Protein AF-A0A926HCY9-F1 (afdb_monomer_lite)

Radius of gyration: 20.67 Å; chains: 1; bounding box: 70×33×45 Å

Secondary structure (DSSP, 8-state):
-----------------------EEEE---TTS-HHHHHHHHHHHHHHHHSS--SEEEE-GGG----SSSEEEE-TTSPTTEEEEESS-GGGG---

Structure (mmCIF, N/CA/C/O backbone):
data_AF-A0A926HCY9-F1
#
_entry.id   AF-A0A926HCY9-F1
#
loop_
_atom_site.group_PDB
_atom_site.id
_atom_site.type_symbol
_atom_site.label_atom_id
_atom_site.label_alt_id
_atom_site.label_comp_id
_atom_site.label_asym_id
_atom_site.label_entity_id
_atom_site.label_seq_id
_atom_site.pdbx_PDB_ins_code
_atom_site.Cartn_x
_atom_site.Cartn_y
_atom_site.Cartn_z
_atom_site.occupancy
_atom_site.B_iso_or_equiv
_atom_site.auth_seq_id
_atom_site.auth_comp_id
_atom_site.auth_asym_id
_atom_site.auth_atom_id
_atom_site.pdbx_PDB_model_num
ATOM 1 N N . MET A 1 1 ? 56.743 -25.888 -30.299 1.00 43.62 1 MET A N 1
ATOM 2 C CA . MET A 1 1 ? 56.327 -24.474 -30.386 1.00 43.62 1 MET A CA 1
ATOM 3 C C . MET A 1 1 ? 54.894 -24.423 -29.896 1.00 43.62 1 MET A C 1
ATOM 5 O O . MET A 1 1 ? 54.017 -24.923 -30.586 1.00 43.62 1 MET A O 1
ATOM 9 N N . SER A 1 2 ? 54.699 -23.987 -28.653 1.00 51.06 2 SER A N 1
ATOM 10 C CA . SER A 1 2 ? 53.381 -23.836 -28.030 1.00 51.06 2 SER A CA 1
ATOM 11 C C . SER A 1 2 ? 52.839 -22.473 -28.418 1.00 51.06 2 SER A C 1
ATOM 13 O O . SER A 1 2 ? 53.514 -21.488 -28.139 1.00 51.06 2 SER A O 1
ATOM 15 N N . ASN A 1 3 ? 51.662 -22.409 -29.036 1.00 42.00 3 ASN A N 1
ATOM 16 C CA . ASN A 1 3 ? 51.029 -21.133 -29.338 1.00 42.00 3 ASN A CA 1
ATOM 17 C C . ASN A 1 3 ? 49.543 -21.146 -28.956 1.00 42.00 3 ASN A C 1
ATOM 19 O O . ASN A 1 3 ? 48.754 -21.911 -29.499 1.00 42.00 3 ASN A O 1
ATOM 23 N N . GLU A 1 4 ? 49.251 -20.264 -27.999 1.00 57.50 4 GLU A N 1
ATOM 24 C CA . GLU A 1 4 ? 48.058 -19.420 -27.876 1.00 57.50 4 GLU A CA 1
ATOM 25 C C . GLU A 1 4 ? 46.697 -20.050 -27.524 1.00 57.50 4 GLU A C 1
ATOM 27 O O . GLU A 1 4 ? 45.894 -20.464 -28.355 1.00 57.50 4 GLU A O 1
ATOM 32 N N . HIS A 1 5 ? 46.444 -20.000 -26.208 1.00 58.16 5 HIS A N 1
ATOM 33 C CA . HIS A 1 5 ? 45.215 -19.524 -25.558 1.00 58.16 5 HIS A CA 1
ATOM 34 C C . HIS A 1 5 ? 44.174 -18.918 -26.519 1.00 58.16 5 HIS A C 1
ATOM 36 O O . HIS A 1 5 ? 44.283 -17.761 -26.922 1.00 58.16 5 HIS A O 1
ATOM 42 N N . SER A 1 6 ? 43.119 -19.676 -26.814 1.00 53.31 6 SER A N 1
ATOM 43 C CA . SER A 1 6 ? 41.899 -19.129 -27.406 1.00 53.31 6 SER A CA 1
ATOM 44 C C . SER A 1 6 ? 40.916 -18.795 -26.291 1.00 53.31 6 SER A C 1
ATOM 46 O O . SER A 1 6 ? 40.444 -19.662 -25.564 1.00 53.31 6 SER A O 1
ATOM 48 N N . HIS A 1 7 ? 40.717 -17.491 -26.159 1.00 54.97 7 HIS A N 1
ATOM 49 C CA . HIS A 1 7 ? 39.810 -16.758 -25.290 1.00 54.97 7 HIS A CA 1
ATOM 50 C C . HIS A 1 7 ? 38.427 -17.427 -25.195 1.00 54.97 7 HIS A C 1
ATOM 52 O O . HIS A 1 7 ? 37.735 -17.575 -26.204 1.00 54.97 7 HIS A O 1
ATOM 58 N N . GLU A 1 8 ? 38.018 -17.818 -23.988 1.00 60.06 8 GLU A N 1
ATOM 59 C CA . GLU A 1 8 ? 36.638 -18.228 -23.724 1.00 60.06 8 GLU A CA 1
ATOM 60 C C . GLU A 1 8 ? 35.688 -17.035 -23.945 1.00 60.06 8 GLU A C 1
ATOM 62 O O . GLU A 1 8 ? 36.061 -15.893 -23.651 1.00 60.06 8 GLU A O 1
ATOM 67 N N . PRO A 1 9 ? 34.461 -17.250 -24.454 1.00 55.22 9 PRO A N 1
ATOM 68 C CA . PRO A 1 9 ? 33.472 -16.193 -24.582 1.00 55.22 9 PRO A CA 1
ATOM 69 C C . PRO A 1 9 ? 32.948 -15.850 -23.186 1.00 55.22 9 PRO A C 1
ATOM 71 O O . PRO A 1 9 ? 31.970 -16.422 -22.706 1.00 55.22 9 PRO A O 1
ATOM 74 N N . GLY A 1 10 ? 33.617 -14.910 -22.523 1.00 51.34 10 GLY A N 1
ATOM 75 C CA . GLY A 1 10 ? 33.107 -14.244 -21.335 1.00 51.34 10 GLY A CA 1
ATOM 76 C C . GLY A 1 10 ? 31.877 -13.426 -21.709 1.00 51.34 10 GLY A C 1
ATOM 77 O O . GLY A 1 10 ? 31.972 -12.226 -21.951 1.00 51.34 10 GLY A O 1
ATOM 78 N N . GLY A 1 11 ? 30.724 -14.090 -21.790 1.00 54.69 11 GLY A N 1
ATOM 79 C CA . GLY A 1 11 ? 29.428 -13.453 -21.640 1.00 54.69 11 GLY A CA 1
ATOM 80 C C . GLY A 1 11 ? 29.368 -12.892 -20.230 1.00 54.69 11 GLY A C 1
ATOM 81 O O . GLY A 1 11 ? 28.883 -13.560 -19.321 1.00 54.69 11 GLY A O 1
ATOM 82 N N . ASP A 1 12 ? 29.941 -11.701 -20.056 1.00 51.16 12 ASP A N 1
ATOM 83 C CA . ASP A 1 12 ? 29.742 -10.864 -18.886 1.00 51.16 12 ASP A CA 1
ATOM 84 C C . ASP A 1 12 ? 28.234 -10.671 -18.773 1.00 51.16 12 ASP A C 1
ATOM 86 O O . ASP A 1 12 ? 27.594 -9.996 -19.587 1.00 51.16 12 ASP A O 1
ATOM 90 N N . ALA A 1 13 ? 27.656 -11.433 -17.848 1.00 54.16 13 ALA A N 1
ATOM 91 C CA . ALA A 1 13 ? 26.274 -11.328 -17.463 1.00 54.16 13 ALA A CA 1
ATOM 92 C C . ALA A 1 13 ? 26.017 -9.847 -17.210 1.00 54.16 13 ALA A C 1
ATOM 94 O O . ALA A 1 13 ? 26.601 -9.274 -16.290 1.00 54.16 13 ALA A O 1
ATOM 95 N N . ALA A 1 14 ? 25.183 -9.241 -18.061 1.00 54.19 14 ALA A N 1
ATOM 96 C CA . ALA A 1 14 ? 24.710 -7.880 -17.878 1.00 54.19 14 ALA A CA 1
ATOM 97 C C . ALA A 1 14 ? 24.427 -7.675 -16.384 1.00 54.19 14 ALA A C 1
ATOM 99 O O . ALA A 1 14 ? 23.753 -8.540 -15.806 1.00 54.19 14 ALA A O 1
ATOM 100 N N . PRO A 1 15 ? 24.952 -6.609 -15.745 1.00 53.16 15 PRO A N 1
ATOM 101 C CA . PRO A 1 15 ? 24.724 -6.394 -14.327 1.00 53.16 15 PRO A CA 1
ATOM 102 C C . PRO A 1 15 ? 23.219 -6.460 -14.123 1.00 53.16 15 PRO A C 1
ATOM 104 O O . PRO A 1 15 ? 22.484 -5.702 -14.767 1.00 53.16 15 PRO A O 1
ATOM 107 N N . ALA A 1 16 ? 22.794 -7.457 -13.334 1.00 52.75 16 ALA A N 1
ATOM 108 C CA . ALA A 1 16 ? 21.404 -7.739 -13.019 1.00 52.75 16 ALA A CA 1
ATOM 109 C C . ALA A 1 16 ? 20.723 -6.395 -12.838 1.00 52.75 16 ALA A C 1
ATOM 111 O O . ALA A 1 16 ? 21.162 -5.629 -11.981 1.00 52.75 16 ALA A O 1
ATOM 112 N N . SER A 1 17 ? 19.786 -6.072 -13.741 1.00 47.06 17 SER A N 1
ATOM 113 C CA . SER A 1 17 ? 19.159 -4.759 -13.795 1.00 47.06 17 SER A CA 1
ATOM 114 C C . SER A 1 17 ? 18.845 -4.361 -12.371 1.00 47.06 17 SER A C 1
ATOM 116 O O . SER A 1 17 ? 18.049 -5.046 -11.725 1.00 47.06 17 SER A O 1
ATOM 118 N N . THR A 1 18 ? 19.536 -3.333 -11.869 1.00 47.72 18 THR A N 1
ATOM 119 C CA . THR A 1 18 ? 19.234 -2.715 -10.587 1.00 47.72 18 THR A CA 1
ATOM 120 C C . THR A 1 18 ? 17.838 -2.164 -10.767 1.00 47.72 18 THR A C 1
ATOM 122 O O . THR A 1 18 ? 17.653 -1.036 -11.223 1.00 47.72 18 THR A O 1
ATOM 125 N N . SER A 1 19 ? 16.852 -3.032 -10.568 1.00 52.06 19 SER A N 1
ATOM 126 C CA . SER A 1 19 ? 15.450 -2.710 -10.662 1.00 52.06 19 SER A CA 1
ATOM 127 C C . SER A 1 19 ? 15.300 -1.682 -9.575 1.00 52.06 19 SER A C 1
ATOM 129 O O . SER A 1 19 ? 15.432 -2.003 -8.400 1.00 52.06 19 SER A O 1
ATOM 131 N N . ALA A 1 20 ? 15.213 -0.413 -9.969 1.00 55.69 20 ALA A N 1
ATOM 132 C CA . ALA A 1 20 ? 14.985 0.661 -9.032 1.00 55.69 20 ALA A CA 1
ATOM 133 C C . ALA A 1 20 ? 13.701 0.269 -8.314 1.00 55.69 20 ALA A C 1
ATOM 135 O O . ALA A 1 20 ? 12.635 0.3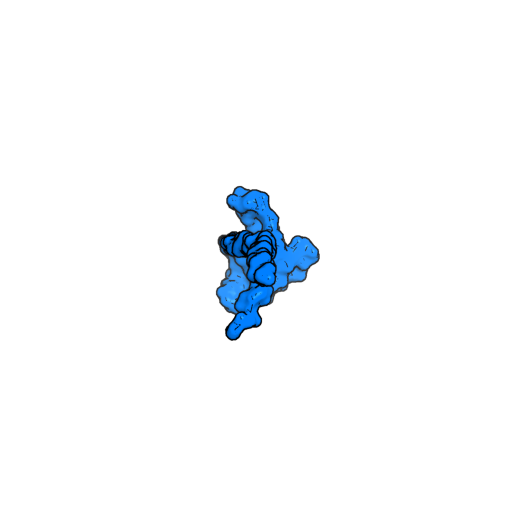05 -8.927 1.00 55.69 20 ALA A O 1
ATOM 136 N N . ALA A 1 21 ? 13.827 -0.242 -7.088 1.00 59.31 21 ALA A N 1
ATOM 137 C CA . ALA A 1 21 ? 12.702 -0.790 -6.364 1.00 59.31 21 ALA A CA 1
ATOM 138 C C . ALA A 1 21 ? 11.662 0.327 -6.277 1.00 59.31 21 ALA A C 1
ATOM 140 O O . ALA A 1 21 ? 11.899 1.387 -5.693 1.00 59.31 21 ALA A O 1
ATOM 141 N N . LEU A 1 22 ? 10.554 0.143 -6.995 1.00 69.69 22 LEU A N 1
ATOM 142 C CA . LEU A 1 22 ? 9.528 1.163 -7.122 1.00 69.69 22 LEU A CA 1
ATOM 143 C C . LEU A 1 22 ? 8.729 1.148 -5.831 1.00 69.69 22 LEU A C 1
ATOM 145 O O . LEU A 1 22 ? 7.815 0.338 -5.660 1.00 69.69 22 LEU A O 1
ATOM 149 N N . PHE A 1 23 ? 9.116 2.035 -4.921 1.00 73.88 23 PHE A N 1
ATOM 150 C CA . PHE A 1 23 ? 8.401 2.270 -3.682 1.00 73.88 23 PHE A CA 1
ATOM 151 C C . PHE A 1 23 ? 7.316 3.307 -3.907 1.00 73.88 23 PHE A C 1
ATOM 153 O O . PHE A 1 23 ? 7.566 4.416 -4.383 1.00 73.88 23 PHE A O 1
ATOM 160 N N . TYR A 1 24 ? 6.105 2.949 -3.520 1.00 84.06 24 TYR A N 1
ATOM 161 C CA . TYR A 1 24 ? 4.978 3.859 -3.496 1.00 84.06 24 TYR A CA 1
ATOM 162 C C . TYR A 1 24 ? 4.460 3.938 -2.074 1.00 84.06 24 TYR A C 1
ATOM 164 O O . TYR A 1 24 ? 4.130 2.920 -1.468 1.00 84.06 24 TYR A O 1
ATOM 172 N N . VAL A 1 25 ? 4.401 5.151 -1.545 1.00 86.56 25 VAL A N 1
ATOM 173 C CA . VAL A 1 25 ? 3.857 5.395 -0.216 1.00 86.56 25 VAL A CA 1
ATOM 174 C C . VAL A 1 25 ? 2.431 5.885 -0.379 1.00 86.56 25 VAL A C 1
ATOM 176 O O . VAL A 1 25 ? 2.183 6.908 -1.016 1.00 86.56 25 VAL A O 1
ATOM 179 N N . TRP A 1 26 ? 1.504 5.143 0.210 1.00 88.44 26 TRP A N 1
ATOM 180 C CA . TRP A 1 26 ? 0.106 5.511 0.327 1.00 88.44 26 TRP A CA 1
ATOM 181 C C . TRP A 1 26 ? -0.209 5.806 1.786 1.00 88.44 26 TRP A C 1
ATOM 183 O O . TRP A 1 26 ? 0.124 5.022 2.673 1.00 88.44 26 TRP A O 1
ATOM 193 N N . TYR A 1 27 ? -0.849 6.937 2.035 1.00 87.25 27 TYR A N 1
ATOM 194 C CA . TYR A 1 27 ? -1.308 7.323 3.359 1.00 87.25 27 TYR A CA 1
ATOM 195 C C . TYR A 1 27 ? -2.820 7.498 3.306 1.00 87.25 27 TYR A C 1
ATOM 197 O O . TYR A 1 27 ? -3.315 8.295 2.510 1.00 87.25 27 TYR A O 1
ATOM 205 N N . ASP A 1 28 ? -3.533 6.750 4.143 1.00 83.19 28 ASP A N 1
ATOM 206 C CA . ASP A 1 28 ? -4.980 6.880 4.302 1.00 83.19 28 ASP A CA 1
ATOM 207 C C . ASP A 1 28 ? -5.359 6.843 5.784 1.00 83.19 28 ASP A C 1
ATOM 209 O O . ASP A 1 28 ? -5.389 5.790 6.424 1.00 83.19 28 ASP A O 1
ATOM 213 N N . ASP A 1 29 ? -5.697 8.010 6.325 1.00 81.81 29 ASP A N 1
ATOM 214 C CA . ASP A 1 29 ? -6.178 8.192 7.697 1.00 81.81 29 ASP A CA 1
ATOM 215 C C . ASP A 1 29 ? -7.708 8.199 7.764 1.00 81.81 29 ASP A C 1
ATOM 217 O O . ASP A 1 29 ? -8.310 8.946 8.525 1.00 81.81 29 ASP A O 1
ATOM 221 N N . THR A 1 30 ? -8.389 7.388 6.952 1.00 83.12 30 THR A N 1
ATOM 222 C CA . THR A 1 30 ? -9.847 7.287 7.044 1.00 83.12 30 THR A CA 1
ATOM 223 C C . THR A 1 30 ? -10.200 6.363 8.220 1.00 83.12 30 THR A C 1
ATOM 225 O O . THR A 1 30 ? -10.006 5.148 8.116 1.00 83.12 30 THR A O 1
ATOM 228 N N . PRO A 1 31 ? -10.744 6.862 9.352 1.00 71.44 31 PRO A N 1
ATOM 229 C CA . PRO A 1 31 ? -10.923 6.056 10.569 1.00 71.44 31 PRO A CA 1
ATOM 230 C C . PRO A 1 31 ? -12.046 5.019 10.451 1.00 71.44 31 PRO A C 1
ATOM 232 O O . PRO A 1 31 ? -12.125 4.084 11.240 1.00 71.44 31 PRO A O 1
ATOM 235 N N . ARG A 1 32 ? -12.947 5.183 9.475 1.00 82.25 32 ARG A N 1
ATOM 236 C CA . ARG A 1 32 ? -14.060 4.253 9.231 1.00 82.25 32 ARG A CA 1
ATOM 237 C C . ARG A 1 32 ? -13.699 3.104 8.297 1.00 82.25 32 ARG A C 1
ATOM 239 O O . ARG A 1 32 ? -14.508 2.195 8.131 1.00 82.25 32 ARG A O 1
ATOM 246 N N . LYS A 1 33 ? -12.537 3.165 7.650 1.00 83.00 33 LYS A N 1
ATOM 247 C CA . LYS A 1 33 ? -12.157 2.209 6.621 1.00 83.00 33 LYS A CA 1
ATOM 248 C C . LYS A 1 33 ? -11.265 1.131 7.229 1.00 83.00 33 LYS A C 1
ATOM 250 O O . LYS A 1 33 ? -10.340 1.431 7.979 1.00 83.00 33 LYS A O 1
ATOM 255 N N . GLN A 1 34 ? -11.566 -0.129 6.926 1.00 85.81 34 GLN A N 1
ATOM 256 C CA . GLN A 1 34 ? -10.743 -1.252 7.370 1.00 85.81 34 GLN A CA 1
ATOM 257 C C . GLN A 1 34 ? -9.377 -1.197 6.683 1.00 85.81 34 GLN A C 1
ATOM 259 O O . GLN A 1 34 ? -9.301 -0.905 5.493 1.00 85.81 34 GLN A O 1
ATOM 264 N N . THR A 1 35 ? -8.308 -1.546 7.399 1.00 85.94 35 THR A N 1
ATOM 265 C CA . THR A 1 35 ? -6.934 -1.548 6.872 1.00 85.94 35 THR A CA 1
ATOM 266 C C . THR A 1 35 ? -6.799 -2.355 5.576 1.00 85.94 35 THR A C 1
ATOM 268 O O . THR A 1 35 ? -6.143 -1.909 4.640 1.00 85.94 35 THR A O 1
ATOM 271 N N . SER A 1 36 ? -7.486 -3.496 5.462 1.00 86.50 36 SER A N 1
ATOM 272 C CA . SER A 1 36 ? -7.498 -4.297 4.230 1.00 86.50 36 SER A CA 1
ATOM 273 C C . SER A 1 36 ? -8.078 -3.554 3.021 1.00 86.50 36 SER A C 1
ATOM 275 O O . SER A 1 36 ? -7.592 -3.753 1.912 1.00 86.50 36 SER A O 1
ATOM 277 N N . ASP A 1 37 ? -9.078 -2.697 3.229 1.00 89.62 37 ASP A N 1
ATOM 278 C CA . ASP A 1 37 ? -9.715 -1.886 2.182 1.00 89.62 37 ASP A CA 1
ATOM 279 C C . ASP A 1 37 ? -8.777 -0.747 1.744 1.00 89.62 37 ASP A C 1
ATOM 281 O O . ASP A 1 37 ? -8.578 -0.521 0.554 1.00 89.62 37 ASP A O 1
ATOM 285 N N . LYS A 1 38 ? -8.087 -0.121 2.711 1.00 89.31 38 LYS A N 1
ATOM 286 C CA . LYS A 1 38 ? -7.039 0.883 2.449 1.00 89.31 38 LYS A CA 1
ATOM 287 C C . LYS A 1 38 ? -5.889 0.310 1.621 1.00 89.31 38 LYS A C 1
ATOM 289 O O . LYS A 1 38 ? -5.388 0.965 0.713 1.00 89.31 38 LYS A O 1
ATOM 294 N N . ILE A 1 39 ? -5.472 -0.922 1.926 1.00 88.44 39 ILE A N 1
ATOM 295 C CA . ILE A 1 39 ? -4.441 -1.634 1.160 1.00 88.44 39 ILE A CA 1
ATOM 296 C C . ILE A 1 39 ? -4.919 -1.891 -0.273 1.00 88.44 39 ILE A C 1
ATOM 298 O O . ILE A 1 39 ? -4.138 -1.722 -1.203 1.00 88.44 39 ILE A O 1
ATOM 302 N N . ASP A 1 40 ? -6.185 -2.264 -0.470 1.00 90.12 40 ASP A N 1
ATOM 303 C CA . ASP A 1 40 ? -6.747 -2.514 -1.804 1.00 90.12 40 ASP A CA 1
ATOM 304 C C . ASP A 1 40 ? -6.762 -1.245 -2.675 1.00 90.12 40 ASP A C 1
ATOM 306 O O . ASP A 1 40 ? -6.358 -1.258 -3.842 1.00 90.12 40 ASP A O 1
ATOM 310 N N . GLU A 1 41 ? -7.114 -0.106 -2.074 1.00 90.50 41 GLU A N 1
ATOM 311 C CA . GLU A 1 41 ? -7.007 1.204 -2.721 1.00 90.50 41 GLU A CA 1
ATOM 312 C C . GLU A 1 41 ? -5.564 1.578 -3.036 1.00 90.50 41 GLU A C 1
ATOM 314 O O . GLU A 1 41 ? -5.272 2.041 -4.139 1.00 90.50 4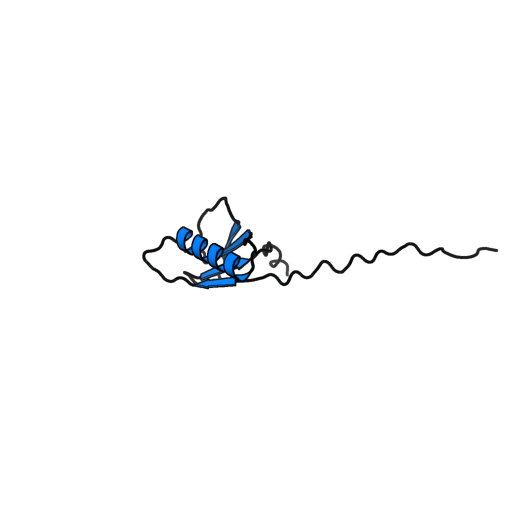1 GLU A O 1
ATOM 319 N N . ALA A 1 42 ? -4.648 1.337 -2.098 1.00 90.06 42 ALA A N 1
ATOM 320 C CA . ALA A 1 42 ? -3.232 1.599 -2.296 1.00 90.06 42 ALA A CA 1
ATOM 321 C C . ALA A 1 42 ? -2.657 0.762 -3.453 1.00 90.06 42 ALA A C 1
ATOM 323 O O . ALA A 1 42 ? -1.892 1.274 -4.272 1.00 90.06 42 ALA A O 1
ATOM 324 N N . ILE A 1 43 ? -3.067 -0.506 -3.567 1.00 89.50 43 ILE A N 1
ATOM 325 C CA . ILE A 1 43 ? -2.726 -1.402 -4.682 1.00 89.50 43 ILE A CA 1
ATOM 326 C C . ILE A 1 43 ? -3.304 -0.866 -5.990 1.00 89.50 43 ILE A C 1
ATOM 328 O O . ILE A 1 43 ? -2.593 -0.794 -6.990 1.00 89.50 43 ILE A O 1
ATOM 332 N N . THR A 1 44 ? -4.570 -0.456 -5.987 1.00 91.00 44 THR A N 1
ATOM 333 C CA . THR A 1 44 ? -5.227 0.116 -7.167 1.00 91.00 44 THR A CA 1
ATOM 334 C C . THR A 1 44 ? -4.515 1.389 -7.632 1.00 91.00 44 THR A C 1
ATOM 336 O O . THR A 1 44 ? -4.236 1.540 -8.822 1.00 91.00 44 THR A O 1
ATOM 339 N N . GLY A 1 45 ? -4.137 2.271 -6.702 1.00 88.62 45 GLY A N 1
ATOM 340 C CA . GLY A 1 45 ? -3.352 3.476 -6.976 1.00 88.62 45 GLY A CA 1
ATOM 341 C C . GLY A 1 45 ? -1.953 3.165 -7.511 1.00 88.62 45 GLY A C 1
ATOM 342 O O . GLY A 1 45 ? -1.504 3.801 -8.467 1.00 88.62 45 GLY A O 1
ATOM 343 N N . TYR A 1 46 ? -1.293 2.143 -6.958 1.00 88.69 46 TYR A N 1
ATOM 344 C CA . TYR A 1 46 ? -0.007 1.647 -7.447 1.00 88.69 46 TYR A CA 1
ATOM 345 C C . TYR A 1 46 ? -0.112 1.148 -8.891 1.00 88.69 46 TYR A C 1
ATOM 347 O O . TYR A 1 46 ? 0.650 1.583 -9.754 1.00 88.69 46 TYR A O 1
ATOM 355 N N . ILE A 1 47 ? -1.084 0.278 -9.177 1.00 89.50 47 ILE A N 1
ATOM 356 C CA . ILE A 1 47 ? -1.309 -0.278 -10.516 1.00 89.50 47 ILE A CA 1
ATOM 357 C C . ILE A 1 47 ? -1.641 0.840 -11.504 1.00 89.50 47 ILE A C 1
ATOM 359 O O . ILE A 1 47 ? -1.091 0.865 -12.599 1.00 89.50 47 ILE A O 1
ATOM 363 N N . ALA A 1 48 ? -2.482 1.801 -11.122 1.00 88.69 48 ALA A N 1
ATOM 364 C CA . ALA A 1 48 ? -2.815 2.935 -11.980 1.00 88.69 48 ALA A CA 1
ATOM 365 C C . ALA A 1 48 ? -1.591 3.811 -12.313 1.00 88.69 48 ALA A C 1
ATOM 367 O O . ALA A 1 48 ? -1.525 4.389 -13.396 1.00 88.69 48 ALA A O 1
ATOM 368 N N . ARG A 1 49 ? -0.617 3.913 -11.398 1.00 83.44 49 ARG A N 1
ATOM 369 C CA . ARG A 1 49 ? 0.608 4.712 -11.569 1.00 83.44 49 ARG A CA 1
ATOM 370 C C . ARG A 1 49 ? 1.705 3.986 -12.341 1.00 83.44 49 ARG A C 1
ATOM 372 O O . ARG A 1 49 ? 2.356 4.601 -13.178 1.00 83.44 49 ARG A O 1
ATOM 379 N N . PHE A 1 50 ? 1.925 2.713 -12.032 1.00 83.00 50 PHE A N 1
ATOM 380 C CA . PHE A 1 50 ? 3.079 1.943 -12.505 1.00 83.00 50 PHE A CA 1
ATOM 381 C C . PHE A 1 50 ? 2.711 0.838 -13.502 1.00 83.00 50 PHE A C 1
ATOM 383 O O . PHE A 1 50 ? 3.603 0.154 -13.993 1.00 83.00 50 PHE A O 1
ATOM 390 N N . ALA A 1 51 ? 1.419 0.639 -13.793 1.00 85.88 51 ALA A N 1
ATOM 391 C CA . ALA A 1 51 ? 0.894 -0.458 -14.614 1.00 85.88 51 ALA A CA 1
ATOM 392 C C . ALA A 1 51 ? 1.375 -1.854 -14.159 1.00 85.88 51 ALA A C 1
ATOM 394 O O . ALA A 1 51 ? 1.425 -2.799 -14.944 1.00 85.88 51 ALA A O 1
ATOM 395 N N . MET A 1 52 ? 1.730 -1.985 -12.879 1.00 83.75 52 MET A N 1
ATOM 396 C CA . MET A 1 52 ? 2.308 -3.184 -12.278 1.00 83.75 52 MET A CA 1
ATOM 397 C C . MET A 1 52 ? 1.625 -3.457 -10.941 1.00 83.75 52 MET A C 1
ATOM 399 O O . MET A 1 52 ? 1.214 -2.523 -10.263 1.00 83.75 52 MET A O 1
ATOM 403 N N . ARG A 1 53 ? 1.487 -4.727 -10.552 1.00 84.38 53 ARG A N 1
ATOM 404 C CA . ARG A 1 53 ? 0.919 -5.097 -9.251 1.00 84.38 53 ARG A CA 1
ATOM 405 C C . ARG A 1 53 ? 2.033 -5.192 -8.201 1.00 84.38 53 ARG A C 1
ATOM 407 O O . ARG A 1 53 ? 3.035 -5.848 -8.476 1.00 84.38 53 ARG A O 1
ATOM 414 N N . PRO A 1 54 ? 1.873 -4.582 -7.016 1.00 88.44 54 PRO A N 1
ATOM 415 C CA . PRO A 1 54 ? 2.816 -4.767 -5.923 1.00 88.44 54 PRO A CA 1
ATOM 416 C C . PRO A 1 54 ? 2.730 -6.199 -5.379 1.00 88.44 54 PRO A C 1
ATOM 418 O O . PRO A 1 54 ? 1.652 -6.795 -5.333 1.00 88.44 54 PRO A O 1
ATOM 421 N N . SER A 1 55 ? 3.869 -6.728 -4.940 1.00 86.75 55 SER A N 1
ATOM 422 C CA . SER A 1 55 ? 3.989 -8.074 -4.355 1.00 86.75 55 SER A CA 1
ATOM 423 C C . SER A 1 55 ? 4.174 -8.012 -2.838 1.00 86.75 55 SER A C 1
ATOM 425 O O . SER A 1 55 ? 3.795 -8.936 -2.115 1.00 86.75 55 SER A O 1
ATOM 427 N N . HIS A 1 56 ? 4.739 -6.902 -2.361 1.00 87.31 56 HIS A N 1
ATOM 428 C CA . HIS A 1 56 ? 5.066 -6.655 -0.968 1.00 87.31 56 HIS A CA 1
ATOM 429 C C . HIS A 1 56 ? 4.429 -5.354 -0.499 1.00 87.31 56 HIS A C 1
ATOM 431 O O . HIS A 1 56 ? 4.393 -4.359 -1.228 1.00 87.31 56 HIS A O 1
ATOM 437 N N . VAL A 1 57 ? 3.942 -5.363 0.739 1.00 89.12 57 VAL A N 1
ATOM 438 C CA . VAL A 1 57 ? 3.437 -4.166 1.405 1.00 89.12 57 VAL A CA 1
ATOM 439 C C . VAL A 1 57 ? 4.022 -4.098 2.805 1.00 89.12 57 VAL A C 1
ATOM 441 O O . VAL A 1 57 ? 3.862 -5.016 3.607 1.00 89.12 57 VAL A O 1
ATOM 444 N N . LEU A 1 58 ? 4.713 -3.003 3.098 1.00 89.12 58 LEU A N 1
ATOM 445 C CA . LEU A 1 58 ? 5.231 -2.703 4.420 1.00 89.12 58 LEU A CA 1
ATOM 446 C C . LEU A 1 58 ? 4.265 -1.747 5.133 1.00 89.12 58 LEU A C 1
ATOM 448 O O . LEU A 1 58 ? 3.937 -0.675 4.625 1.00 89.12 58 LEU A O 1
ATOM 452 N N . VAL A 1 59 ? 3.801 -2.155 6.308 1.00 90.38 59 VA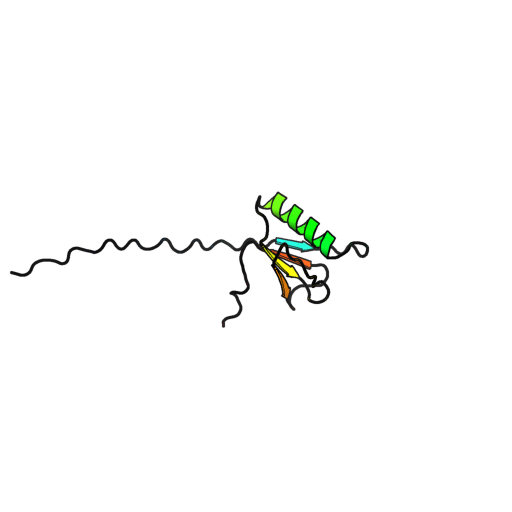L A N 1
ATOM 453 C CA . VAL A 1 59 ? 2.824 -1.425 7.131 1.00 90.38 59 VAL A CA 1
ATOM 454 C C . VAL A 1 59 ? 3.358 -1.203 8.542 1.00 90.38 59 VAL A C 1
ATOM 456 O O . VAL A 1 59 ? 4.385 -1.767 8.925 1.00 90.38 59 VAL A O 1
ATOM 459 N N . ASN A 1 60 ? 2.675 -0.395 9.349 1.00 90.62 60 ASN A N 1
ATOM 460 C CA . ASN A 1 60 ? 2.940 -0.372 10.785 1.00 90.62 60 ASN A CA 1
ATOM 461 C C . ASN A 1 60 ? 2.441 -1.675 11.439 1.00 90.62 60 ASN A C 1
ATOM 463 O O . ASN A 1 60 ? 1.472 -2.275 10.987 1.00 90.62 60 ASN A O 1
ATOM 467 N N . SER A 1 61 ? 3.067 -2.106 12.536 1.00 87.44 61 SER A N 1
ATOM 468 C CA . SER A 1 61 ? 2.629 -3.280 13.304 1.00 87.44 61 SER A CA 1
ATOM 469 C C . SER A 1 61 ? 1.181 -3.199 13.809 1.00 87.44 61 SER A C 1
ATOM 471 O O . SER A 1 61 ? 0.561 -4.245 13.964 1.00 87.44 61 SER A O 1
ATOM 473 N N . VAL A 1 62 ? 0.628 -2.001 14.044 1.00 87.56 62 VAL A N 1
ATOM 474 C CA . VAL A 1 62 ? -0.791 -1.827 14.426 1.00 87.56 62 VAL A CA 1
ATOM 475 C C . VAL A 1 62 ? -1.759 -2.064 13.263 1.00 87.56 62 VAL A C 1
ATOM 477 O O . VAL A 1 62 ? -2.912 -2.414 13.487 1.00 87.56 62 VAL A O 1
ATOM 480 N N . ASP A 1 63 ? -1.268 -1.906 12.034 1.00 85.44 63 ASP A N 1
ATOM 481 C CA . ASP A 1 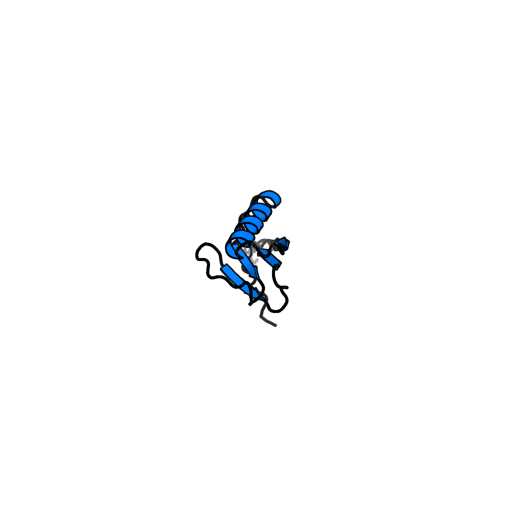63 ? -1.992 -2.076 10.773 1.00 85.44 63 ASP A CA 1
ATOM 482 C C . ASP A 1 63 ? -1.641 -3.414 10.094 1.00 85.44 63 ASP A C 1
ATOM 484 O O . ASP A 1 63 ? -1.964 -3.646 8.927 1.00 85.44 63 ASP A O 1
ATOM 488 N N . LEU A 1 64 ? -0.945 -4.313 10.801 1.00 88.69 64 LEU A N 1
ATOM 489 C CA . LEU A 1 64 ? -0.556 -5.607 10.259 1.00 88.69 64 LEU A CA 1
ATOM 490 C C . LEU A 1 64 ? -1.787 -6.504 10.107 1.00 88.69 64 LEU A C 1
ATOM 492 O O . LEU A 1 64 ? -2.403 -6.914 11.090 1.00 88.69 64 LEU A O 1
ATOM 496 N N . VAL A 1 65 ? -2.105 -6.852 8.862 1.00 88.25 65 VAL A N 1
ATOM 497 C CA . VAL A 1 65 ? -3.210 -7.752 8.523 1.00 88.25 65 VAL A CA 1
ATOM 498 C C . VAL A 1 65 ? -2.700 -8.979 7.776 1.00 88.25 65 VAL A C 1
ATOM 500 O O . VAL A 1 65 ? -1.762 -8.901 6.985 1.00 88.25 65 VAL A O 1
ATOM 503 N N . GLY A 1 66 ? -3.320 -10.130 8.031 1.00 83.88 66 GLY A N 1
ATOM 504 C CA . GLY A 1 66 ? -3.037 -11.358 7.294 1.00 83.88 66 GLY A CA 1
ATOM 505 C C . GLY A 1 66 ? -3.753 -11.349 5.948 1.00 83.88 66 GLY A C 1
ATOM 506 O O . GLY A 1 66 ? -4.982 -11.314 5.905 1.00 83.88 66 GLY A O 1
ATOM 507 N N . ARG A 1 67 ? -2.993 -11.401 4.853 1.00 81.56 67 ARG A N 1
ATOM 508 C CA . ARG A 1 67 ? -3.507 -11.539 3.485 1.00 81.56 67 ARG A CA 1
ATOM 509 C C . ARG A 1 67 ? -2.775 -12.669 2.772 1.00 81.56 67 ARG A C 1
ATOM 511 O O . ARG A 1 67 ? -1.585 -12.873 2.983 1.00 81.56 67 ARG A O 1
ATOM 518 N N . SER A 1 68 ? -3.502 -13.419 1.952 1.00 80.56 68 SER A N 1
ATOM 519 C CA . SER A 1 68 ? -2.944 -14.529 1.163 1.00 80.56 68 SER A CA 1
ATOM 520 C C . SER A 1 68 ? -2.524 -14.093 -0.239 1.00 80.56 68 SER A C 1
ATOM 522 O O . SER A 1 68 ? -1.806 -14.813 -0.922 1.00 80.56 68 SER A O 1
ATOM 524 N N . ASP A 1 69 ? -2.998 -12.930 -0.679 1.00 83.81 69 ASP A N 1
ATOM 525 C CA . ASP A 1 69 ? -2.801 -12.391 -2.020 1.00 83.81 69 ASP A CA 1
ATOM 526 C C . ASP A 1 69 ? -1.541 -11.523 -2.162 1.00 83.81 69 ASP A C 1
ATOM 528 O O . ASP A 1 69 ? -1.161 -11.195 -3.285 1.00 83.81 69 ASP A O 1
ATOM 532 N N . LEU A 1 70 ? -0.890 -11.158 -1.053 1.00 85.38 70 LEU A N 1
ATOM 533 C CA . LEU A 1 70 ? 0.359 -10.393 -1.029 1.00 85.38 70 LEU A CA 1
ATOM 534 C C . LEU A 1 70 ? 1.120 -10.574 0.286 1.00 85.38 70 LEU A C 1
ATOM 536 O O . LEU A 1 70 ? 0.546 -10.938 1.312 1.00 85.38 70 LEU A O 1
ATOM 540 N N . ILE A 1 71 ? 2.419 -10.280 0.256 1.00 88.25 71 ILE A N 1
ATOM 541 C CA . ILE A 1 71 ? 3.293 -10.391 1.423 1.00 88.25 71 ILE A CA 1
ATOM 542 C C . ILE A 1 71 ? 3.222 -9.082 2.208 1.00 88.25 71 ILE A C 1
ATOM 544 O O . ILE A 1 71 ? 3.804 -8.073 1.806 1.00 88.25 71 ILE A O 1
ATOM 548 N N . ILE A 1 72 ? 2.501 -9.101 3.330 1.00 89.06 72 ILE A N 1
ATOM 549 C CA . ILE A 1 72 ? 2.425 -7.963 4.249 1.00 89.06 72 ILE A CA 1
ATOM 550 C C . ILE A 1 72 ? 3.443 -8.147 5.367 1.00 89.06 72 ILE A C 1
ATOM 552 O O . ILE A 1 72 ? 3.386 -9.117 6.122 1.00 89.06 72 ILE A O 1
ATOM 556 N N . SER A 1 73 ? 4.336 -7.174 5.497 1.00 88.44 73 SER A N 1
ATOM 557 C CA . SER A 1 73 ? 5.344 -7.120 6.551 1.00 88.44 73 SER A CA 1
ATOM 558 C C . SER A 1 73 ? 5.139 -5.872 7.400 1.00 88.44 73 SER A C 1
ATOM 560 O O . SER A 1 73 ? 4.778 -4.817 6.886 1.00 88.44 73 SER A O 1
ATOM 562 N N . SER A 1 74 ? 5.403 -5.952 8.704 1.00 88.31 74 SER A N 1
ATOM 563 C CA . SER A 1 74 ? 5.385 -4.762 9.560 1.00 88.31 74 SER A CA 1
ATOM 564 C C . SER A 1 74 ? 6.782 -4.168 9.738 1.00 88.31 74 SER A C 1
ATOM 566 O O . SER A 1 74 ? 7.709 -4.899 10.087 1.00 88.31 74 SER A O 1
ATOM 568 N N . GLY A 1 75 ? 6.927 -2.852 9.581 1.00 85.06 75 GLY A N 1
ATOM 569 C CA . GLY A 1 75 ? 8.161 -2.112 9.855 1.00 85.06 75 GLY A CA 1
ATOM 570 C C . GLY A 1 75 ? 7.975 -1.092 10.977 1.00 85.06 75 GLY A C 1
ATOM 571 O O . GLY A 1 75 ? 7.027 -0.313 10.952 1.00 85.06 75 GLY A O 1
ATOM 572 N N . ARG A 1 76 ? 8.904 -1.036 11.946 1.00 79.50 76 ARG A N 1
ATOM 573 C CA . ARG A 1 76 ? 8.852 -0.038 13.041 1.00 79.50 76 ARG A CA 1
ATOM 574 C C . ARG A 1 76 ? 8.978 1.407 12.552 1.00 79.50 76 ARG A C 1
ATOM 576 O O . ARG A 1 76 ? 8.519 2.316 13.231 1.00 79.50 76 ARG A O 1
ATOM 583 N N . THR A 1 77 ? 9.605 1.612 11.398 1.00 81.06 77 THR A N 1
ATOM 584 C CA . THR A 1 77 ? 9.811 2.932 10.786 1.00 81.06 77 THR A CA 1
ATOM 585 C C . THR A 1 77 ? 8.568 3.439 10.046 1.00 81.06 77 THR A C 1
ATOM 587 O O . THR A 1 77 ? 8.488 4.620 9.720 1.00 81.06 77 THR A O 1
ATOM 590 N N . VAL A 1 78 ? 7.594 2.565 9.767 1.00 84.62 78 VAL A N 1
ATOM 591 C CA . VAL A 1 78 ? 6.364 2.932 9.057 1.00 84.62 78 VAL A CA 1
ATOM 592 C C . VAL A 1 78 ? 5.388 3.553 10.044 1.00 84.62 78 VAL A C 1
ATOM 594 O O . VAL A 1 78 ? 5.152 2.993 11.111 1.00 84.62 78 VAL A O 1
ATOM 597 N N . GLN A 1 79 ? 4.816 4.708 9.713 1.00 87.25 79 GLN A N 1
ATOM 598 C CA . GLN A 1 79 ? 3.793 5.328 10.554 1.00 87.25 79 GLN A CA 1
ATOM 599 C C . GLN A 1 79 ? 2.453 4.581 10.445 1.00 87.25 79 GLN A C 1
ATOM 601 O O . GLN A 1 79 ? 2.184 3.966 9.411 1.00 87.25 79 GLN A O 1
ATOM 606 N N . PRO A 1 80 ? 1.605 4.608 11.489 1.00 85.75 80 PRO A N 1
ATOM 607 C CA . PRO A 1 80 ? 0.241 4.094 11.380 1.00 85.75 80 PRO A CA 1
ATOM 608 C C . PRO A 1 80 ? -0.493 4.755 10.207 1.00 85.75 80 PRO A C 1
ATOM 610 O O . PRO A 1 80 ? -0.174 5.888 9.835 1.00 85.75 80 PRO A O 1
ATOM 613 N N . ASN A 1 81 ? -1.438 4.036 9.599 1.00 85.88 81 ASN A N 1
ATOM 614 C CA . ASN A 1 81 ? -2.171 4.482 8.404 1.00 85.88 81 ASN A CA 1
ATOM 615 C C . ASN A 1 81 ? -1.293 4.732 7.157 1.00 85.88 81 ASN A C 1
ATOM 617 O O . ASN A 1 81 ? -1.747 5.336 6.182 1.00 85.88 81 ASN A O 1
ATOM 621 N N . THR A 1 82 ? -0.041 4.262 7.171 1.00 89.56 82 THR A N 1
ATOM 622 C CA . THR A 1 82 ? 0.902 4.383 6.053 1.00 89.56 82 THR A CA 1
ATOM 623 C C . THR A 1 82 ? 1.231 3.008 5.477 1.00 89.56 82 THR A C 1
ATOM 625 O O . THR A 1 82 ? 1.609 2.088 6.200 1.00 89.56 82 THR A O 1
ATOM 628 N N . PHE A 1 83 ? 1.137 2.891 4.156 1.00 90.19 83 PHE A N 1
ATOM 629 C CA . PHE A 1 83 ? 1.307 1.657 3.397 1.00 90.19 83 PHE A CA 1
ATOM 630 C C . PHE A 1 83 ? 2.381 1.868 2.340 1.00 90.19 83 PHE A C 1
ATOM 632 O O . PHE A 1 83 ? 2.255 2.722 1.465 1.00 90.19 83 PHE A O 1
ATOM 639 N N . TRP A 1 84 ? 3.458 1.104 2.431 1.00 90.56 84 TRP A N 1
ATOM 640 C CA . TRP A 1 84 ? 4.576 1.176 1.501 1.00 90.56 84 TRP A CA 1
ATOM 641 C C . TRP A 1 84 ? 4.492 -0.025 0.580 1.00 90.56 84 TRP A C 1
ATOM 643 O O . TRP A 1 84 ? 4.691 -1.153 1.016 1.00 90.56 84 TRP A O 1
ATOM 653 N N . LEU A 1 85 ? 4.173 0.206 -0.683 1.00 89.19 85 LEU A N 1
ATOM 654 C CA . LEU A 1 85 ? 4.006 -0.845 -1.674 1.00 89.19 85 LEU A CA 1
ATOM 655 C C . LEU A 1 85 ? 5.273 -0.962 -2.513 1.00 89.19 85 LEU A C 1
ATOM 657 O O . LEU A 1 85 ? 5.812 0.049 -2.972 1.00 89.19 85 LEU A O 1
ATOM 661 N N . SER A 1 86 ? 5.726 -2.195 -2.723 1.00 84.44 86 SER A N 1
ATOM 662 C CA . SER A 1 86 ? 6.856 -2.514 -3.589 1.00 84.44 86 SER A CA 1
ATOM 663 C C . SER A 1 86 ? 6.601 -3.780 -4.403 1.00 84.44 86 SER A C 1
ATOM 665 O O . SER A 1 86 ? 5.852 -4.686 -4.023 1.00 84.44 86 SER A O 1
ATOM 667 N N . THR A 1 87 ? 7.235 -3.843 -5.566 1.00 79.56 87 THR A N 1
ATOM 668 C CA . THR A 1 87 ? 7.240 -5.029 -6.433 1.00 79.56 87 THR A CA 1
ATOM 669 C C . THR A 1 87 ? 8.376 -5.985 -6.080 1.00 79.56 87 THR A C 1
ATOM 671 O O . THR A 1 87 ? 8.241 -7.188 -6.289 1.00 79.56 87 THR A O 1
ATOM 674 N N . GLU A 1 88 ? 9.455 -5.475 -5.478 1.00 66.44 88 GLU A N 1
ATOM 675 C CA . GLU A 1 88 ? 10.586 -6.275 -5.009 1.00 66.44 88 GLU A CA 1
ATOM 676 C C . GLU A 1 88 ? 10.399 -6.808 -3.585 1.00 66.44 88 GLU A C 1
ATOM 678 O O . GLU A 1 88 ? 9.859 -6.127 -2.703 1.00 66.44 88 GLU A O 1
ATOM 683 N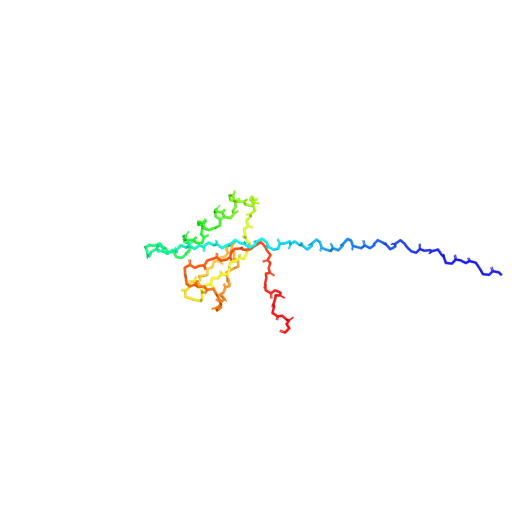 N . ASN A 1 89 ? 10.924 -8.018 -3.365 1.00 56.16 89 ASN A N 1
ATOM 684 C CA . ASN A 1 89 ? 11.075 -8.621 -2.049 1.00 56.16 89 ASN A CA 1
ATOM 685 C C . ASN A 1 89 ? 12.206 -7.935 -1.279 1.00 56.16 89 ASN A C 1
ATOM 687 O O . ASN A 1 89 ? 13.345 -8.399 -1.248 1.00 56.16 89 ASN A O 1
ATOM 691 N N . THR A 1 90 ? 11.885 -6.839 -0.603 1.00 51.53 90 THR A N 1
ATOM 692 C CA . THR A 1 90 ? 12.836 -6.123 0.254 1.00 51.53 90 THR A CA 1
ATOM 693 C C . THR A 1 90 ? 13.080 -6.804 1.602 1.00 51.53 90 THR A C 1
ATOM 695 O O . THR A 1 90 ? 13.594 -6.168 2.519 1.00 51.53 90 THR A O 1
ATOM 698 N N . ALA A 1 91 ? 12.768 -8.097 1.759 1.00 51.09 91 ALA A N 1
ATOM 699 C CA . ALA A 1 91 ? 13.299 -8.880 2.878 1.00 51.09 91 ALA A CA 1
ATOM 700 C C . ALA A 1 91 ? 14.841 -8.992 2.829 1.00 51.09 91 ALA A C 1
ATOM 702 O O . ALA A 1 91 ? 15.465 -9.344 3.825 1.00 51.09 91 ALA A O 1
ATOM 703 N N . ALA A 1 92 ? 15.464 -8.656 1.693 1.00 45.06 92 ALA A N 1
ATOM 704 C CA . ALA A 1 92 ? 16.910 -8.725 1.494 1.00 45.06 92 ALA A CA 1
ATOM 705 C C . ALA A 1 92 ? 17.718 -7.547 2.087 1.00 45.06 92 ALA A C 1
ATOM 707 O O . ALA A 1 92 ? 18.943 -7.603 2.078 1.00 45.06 92 ALA A O 1
ATOM 708 N N . LEU A 1 93 ? 17.089 -6.493 2.628 1.00 48.72 93 LEU A N 1
ATOM 709 C CA . LEU A 1 93 ? 17.815 -5.313 3.141 1.00 48.72 93 LEU A CA 1
ATOM 710 C C . LEU A 1 93 ? 18.196 -5.403 4.636 1.00 48.72 93 LEU A C 1
ATOM 712 O O . LEU A 1 93 ? 18.470 -4.387 5.265 1.00 48.72 93 LEU A O 1
ATOM 716 N N . SER A 1 94 ? 18.222 -6.600 5.232 1.00 42.66 94 SER A N 1
ATOM 717 C CA . SER A 1 94 ? 18.643 -6.816 6.632 1.00 42.66 94 SER A CA 1
ATOM 718 C C . SER A 1 94 ? 19.852 -7.744 6.745 1.00 42.66 94 SER A C 1
ATOM 720 O O . SER A 1 94 ? 19.857 -8.714 7.499 1.00 42.66 94 SER A O 1
ATOM 722 N N . THR A 1 95 ? 20.902 -7.459 5.982 1.00 45.66 95 THR A N 1
ATOM 723 C CA . THR A 1 95 ? 22.243 -7.986 6.256 1.00 45.66 95 THR A CA 1
ATOM 724 C C . THR A 1 95 ? 23.243 -6.862 6.059 1.00 45.66 95 THR A C 1
ATOM 726 O O . THR A 1 95 ? 23.741 -6.688 4.955 1.00 45.66 95 THR A O 1
ATOM 729 N N . VAL A 1 96 ? 23.458 -6.074 7.116 1.00 37.62 96 VAL A N 1
ATOM 730 C CA . VAL A 1 96 ? 24.761 -5.584 7.609 1.00 37.62 96 VAL A CA 1
ATOM 731 C C . VAL A 1 96 ? 24.591 -5.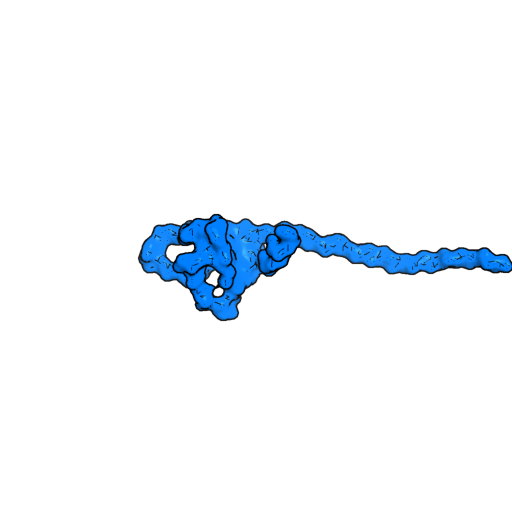006 9.009 1.00 37.62 96 VAL A C 1
ATOM 733 O O . VAL A 1 96 ? 23.544 -4.367 9.259 1.00 37.62 96 VAL A O 1
#

Foldseek 3Di:
DDDDDDDDPPPPPDPPPPPVWDKDKDADPPVPDQLVVSVVVSQVVVCVVPVDGFQEKEAAPVSDDDDPRHHYHYDPPHDHRMIITTNDDVVVVPDD

pLDDT: mean 75.24, std 16.53, range [37.62, 91.0]

Sequence (96 aa):
MSNEHSHEPGGDAAPASTSAALFYVWYDDTPRKQTSDKIDEAITGYIARFAMRPSHVLVNSVDLVGRSDLIISSGRTVQPNTFWLSTENTAALSTV